Protein AF-A0A845A467-F1 (afdb_monomer_lite)

InterPro domains:
  IPR003807 Domain of unknown function DUF202 [PF02656] (28-91)

Foldseek 3Di:
DDDPDDDDPVRVVVVVVVVVVLQVVVVVVLVVLVVVLVVLLVQLVVLQVVLVVLCVVCCPDVVNVVNLVSSLVSLVVSLCSLVVSLVVSVVSVVPDDPDDDPRPPNVVSVVVSVVSNVVSVVVNVCSVVVVVVVVPPD

Secondary structure (DSSP, 8-state):
----PPPPHHHHHHHHHHHHHHHHHHHHHHHHHHHHHHHHHHHHHHHHHHHHHHHHHHTT-SSTHHHHHHHHHHHHHHHHHHHHHHHHHHHHHTTS-SSS-----HHHHHHHHHHHHHHHHHHHHHHHHHHHHHHT--

Radius of gyration: 24.96 Å; chains: 1; bounding box: 53×21×90 Å

Organism: NCBI:txid1850444

Sequence (138 aa):
MAQNDPPSDDAEKNTKWAENRTDWAEDRTIMALERTFAGWMRTAFAAIAIAIGFRALFGEFDPPWIAKAIASMFLLLAVVFALGAERRACKAFSRLSSHAVDSPKMPNIKLISYSVAAGSLALLVAFWVLSDGQAGGV

Structure (mmCIF, N/CA/C/O backbone):
data_AF-A0A845A467-F1
#
_entry.id   AF-A0A845A467-F1
#
loop_
_atom_site.group_PDB
_atom_site.id
_atom_site.type_symbol
_atom_site.label_atom_id
_atom_site.label_alt_id
_atom_site.label_comp_id
_atom_site.label_asym_id
_atom_site.label_entity_id
_atom_site.label_seq_id
_atom_site.pdbx_PDB_ins_code
_atom_site.Cartn_x
_atom_site.Cartn_y
_atom_site.Cartn_z
_atom_site.occupancy
_atom_site.B_iso_or_equiv
_atom_site.auth_seq_id
_atom_site.auth_comp_id
_atom_site.auth_asym_id
_atom_site.auth_atom_id
_atom_site.pdbx_PDB_model_num
ATOM 1 N N . MET A 1 1 ? 18.200 -4.159 -60.508 1.00 37.59 1 MET A N 1
ATOM 2 C CA . MET A 1 1 ? 17.986 -5.095 -59.385 1.00 37.59 1 MET A CA 1
ATOM 3 C C . MET A 1 1 ? 18.870 -4.600 -58.256 1.00 37.59 1 MET A C 1
ATOM 5 O O . MET A 1 1 ? 20.055 -4.436 -58.506 1.00 37.59 1 MET A O 1
ATOM 9 N N . ALA A 1 2 ? 18.312 -4.225 -57.102 1.00 50.22 2 ALA A N 1
ATOM 10 C CA . ALA A 1 2 ? 19.130 -3.818 -55.960 1.00 50.22 2 ALA A CA 1
ATOM 11 C C . ALA A 1 2 ? 19.858 -5.061 -55.432 1.00 50.22 2 ALA A C 1
ATOM 13 O O . ALA A 1 2 ? 19.218 -6.068 -55.131 1.00 50.22 2 ALA A O 1
ATOM 14 N N . GLN A 1 3 ? 21.184 -5.012 -55.430 1.00 57.00 3 GLN A N 1
ATOM 15 C CA . GLN A 1 3 ? 22.045 -6.075 -54.935 1.00 57.00 3 GLN A CA 1
ATOM 16 C C . GLN A 1 3 ? 21.952 -6.044 -53.403 1.00 57.00 3 GLN A C 1
ATOM 18 O O . GLN A 1 3 ? 22.334 -5.057 -52.782 1.00 57.00 3 GLN A O 1
ATOM 23 N N . ASN A 1 4 ? 21.328 -7.064 -52.805 1.00 64.12 4 ASN A N 1
ATOM 24 C CA . ASN A 1 4 ? 21.303 -7.237 -51.352 1.00 64.12 4 ASN A CA 1
ATOM 25 C C . ASN A 1 4 ? 22.647 -7.837 -50.938 1.00 64.12 4 ASN A C 1
ATOM 27 O O . ASN A 1 4 ? 22.800 -9.059 -50.924 1.00 64.12 4 ASN A O 1
ATOM 31 N N . ASP A 1 5 ? 23.621 -6.976 -50.663 1.00 65.31 5 ASP A N 1
ATOM 32 C CA . ASP A 1 5 ? 24.877 -7.394 -50.049 1.00 65.31 5 ASP A CA 1
ATOM 33 C C . ASP A 1 5 ? 24.602 -7.907 -48.620 1.00 65.31 5 ASP A C 1
ATOM 35 O O . ASP A 1 5 ? 23.771 -7.325 -47.910 1.00 65.31 5 ASP A O 1
ATOM 39 N N . PRO A 1 6 ? 25.242 -9.008 -48.182 1.00 63.75 6 PRO A N 1
ATOM 40 C CA . PRO A 1 6 ? 25.089 -9.496 -46.817 1.00 63.75 6 PRO A CA 1
ATOM 41 C C . PRO A 1 6 ? 25.570 -8.422 -45.825 1.00 63.75 6 PRO A C 1
ATOM 43 O O . PRO A 1 6 ? 26.537 -7.713 -46.119 1.00 63.75 6 PRO A O 1
ATOM 46 N N . PRO A 1 7 ? 24.905 -8.268 -44.665 1.00 63.78 7 PRO A N 1
ATOM 47 C CA . PRO A 1 7 ? 25.288 -7.261 -43.682 1.00 63.78 7 PRO A CA 1
ATOM 48 C C . PRO A 1 7 ? 26.751 -7.463 -43.274 1.00 63.78 7 PRO A C 1
ATOM 50 O O . PRO A 1 7 ? 27.163 -8.581 -42.975 1.00 63.78 7 PRO A O 1
ATOM 53 N N . SER A 1 8 ? 27.541 -6.387 -43.279 1.00 72.31 8 SER A N 1
ATOM 54 C CA . SER A 1 8 ? 28.916 -6.429 -42.779 1.00 72.31 8 SER A CA 1
ATOM 55 C C . SER A 1 8 ? 28.927 -6.716 -41.272 1.00 72.31 8 SER A C 1
ATOM 57 O O . SER A 1 8 ? 28.019 -6.287 -40.556 1.00 72.31 8 SER A O 1
ATOM 59 N N . ASP A 1 9 ? 29.969 -7.386 -40.772 1.00 76.06 9 ASP A N 1
ATOM 60 C CA . ASP A 1 9 ? 30.136 -7.704 -39.340 1.00 76.06 9 ASP A CA 1
ATOM 61 C C . ASP A 1 9 ? 29.968 -6.464 -38.433 1.00 76.06 9 ASP A C 1
ATOM 63 O O . ASP A 1 9 ? 29.438 -6.542 -37.320 1.00 76.06 9 ASP A O 1
ATOM 67 N N . ASP A 1 10 ? 30.357 -5.286 -38.931 1.00 79.00 10 ASP A N 1
ATOM 68 C CA . ASP A 1 10 ? 30.180 -4.005 -38.245 1.00 79.00 10 ASP A CA 1
ATOM 69 C C . ASP A 1 10 ? 28.707 -3.582 -38.130 1.00 79.00 10 ASP A C 1
ATOM 71 O O . ASP A 1 10 ? 28.304 -3.030 -37.104 1.00 79.00 10 ASP A O 1
ATOM 75 N N . ALA A 1 11 ? 27.883 -3.847 -39.150 1.00 79.00 11 ALA A N 1
ATOM 76 C CA . ALA A 1 11 ? 26.454 -3.542 -39.132 1.00 79.00 11 ALA A CA 1
ATOM 77 C C . ALA A 1 11 ? 25.709 -4.414 -38.109 1.00 79.00 11 ALA A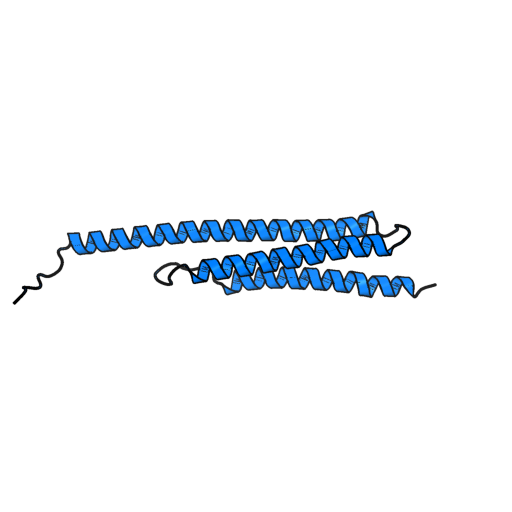 C 1
ATOM 79 O O . ALA A 1 11 ? 24.913 -3.890 -37.328 1.00 79.00 11 ALA A O 1
ATOM 80 N N . GLU A 1 12 ? 26.012 -5.714 -38.041 1.00 81.44 12 GLU A N 1
ATOM 81 C CA . GLU A 1 12 ? 25.423 -6.614 -37.040 1.00 81.44 12 GLU A CA 1
ATOM 82 C C . GLU A 1 12 ? 25.848 -6.223 -35.616 1.00 81.44 12 GLU A C 1
ATOM 84 O O . GLU A 1 12 ? 25.021 -6.138 -34.703 1.00 81.44 12 GLU A O 1
ATOM 89 N N . LYS A 1 13 ? 27.134 -5.902 -35.427 1.00 83.50 13 LYS A N 1
ATOM 90 C CA . LYS A 1 13 ? 27.663 -5.413 -34.151 1.00 83.50 13 LYS A CA 1
ATOM 91 C C . LYS A 1 13 ? 26.962 -4.126 -33.711 1.00 83.50 13 LYS A C 1
ATOM 93 O O . LYS A 1 13 ? 26.551 -4.031 -32.556 1.00 83.50 13 LYS A O 1
ATOM 98 N N . ASN A 1 14 ? 26.794 -3.151 -34.604 1.00 84.25 14 ASN A N 1
ATOM 99 C CA . ASN A 1 14 ? 26.123 -1.885 -34.295 1.00 84.25 14 ASN A CA 1
ATOM 100 C C . ASN A 1 14 ? 24.660 -2.082 -33.872 1.00 84.25 14 ASN A C 1
ATOM 102 O O . ASN A 1 14 ? 24.216 -1.431 -32.923 1.00 84.25 14 ASN A O 1
ATOM 106 N N . THR A 1 15 ? 23.941 -3.004 -34.517 1.00 87.50 15 THR A N 1
ATOM 107 C CA . THR A 1 15 ? 22.565 -3.369 -34.144 1.00 87.50 15 THR A CA 1
ATOM 108 C C . THR A 1 15 ? 22.513 -3.962 -32.735 1.00 87.50 15 THR A C 1
ATOM 110 O O . THR A 1 15 ? 21.771 -3.452 -31.898 1.00 87.50 15 THR A O 1
ATOM 113 N N . LYS A 1 16 ? 23.396 -4.916 -32.404 1.00 86.06 16 LYS A N 1
ATOM 114 C CA . LYS A 1 16 ? 23.487 -5.488 -31.043 1.00 86.06 16 LYS A CA 1
ATOM 115 C C . LYS A 1 16 ? 23.801 -4.436 -29.973 1.00 86.06 16 LYS A C 1
ATOM 117 O O . LYS A 1 16 ? 23.244 -4.458 -28.880 1.00 86.06 16 LYS A O 1
ATOM 122 N N . TRP A 1 17 ? 24.675 -3.471 -30.268 1.00 86.75 17 TRP A N 1
ATOM 123 C CA . TRP A 1 17 ? 24.948 -2.358 -29.345 1.00 86.75 17 TRP A CA 1
ATOM 124 C C . TRP A 1 17 ? 23.763 -1.401 -29.186 1.00 86.75 17 TRP A C 1
ATOM 126 O O . TRP A 1 17 ? 23.622 -0.760 -28.141 1.00 86.75 17 TRP A O 1
ATOM 136 N N . ALA A 1 18 ? 22.928 -1.247 -30.212 1.00 87.75 18 ALA A N 1
ATOM 137 C CA . ALA A 1 18 ? 21.695 -0.477 -30.109 1.00 87.75 18 ALA A CA 1
ATOM 138 C C . ALA A 1 18 ? 20.653 -1.197 -29.234 1.00 87.75 18 ALA A C 1
ATOM 140 O O . ALA A 1 18 ? 20.050 -0.552 -28.375 1.00 87.75 18 ALA A O 1
ATOM 141 N N . GLU A 1 19 ? 20.515 -2.515 -29.385 1.00 86.62 19 GLU A N 1
ATOM 142 C CA . GLU A 1 19 ? 19.645 -3.367 -28.560 1.00 86.62 19 GLU A CA 1
ATOM 143 C C . GLU A 1 19 ? 20.066 -3.326 -27.085 1.00 86.62 19 GLU A C 1
ATOM 145 O O . GLU A 1 19 ? 19.297 -2.858 -26.250 1.00 86.62 19 GLU A O 1
ATOM 150 N N . ASN A 1 20 ? 21.336 -3.614 -26.774 1.00 87.25 20 ASN A N 1
ATOM 151 C CA . ASN A 1 20 ? 21.846 -3.590 -25.394 1.00 87.25 20 ASN A CA 1
ATOM 152 C C . ASN A 1 20 ? 21.629 -2.239 -24.685 1.00 87.25 20 ASN A C 1
ATOM 154 O O . ASN A 1 20 ? 21.394 -2.182 -23.478 1.00 87.25 20 ASN A O 1
ATOM 158 N N . ARG A 1 21 ? 21.724 -1.117 -25.415 1.00 87.94 21 ARG A N 1
ATOM 159 C CA . ARG A 1 21 ? 21.453 0.214 -24.843 1.00 87.94 21 ARG A CA 1
ATOM 160 C C . ARG A 1 21 ? 19.979 0.400 -24.495 1.00 87.94 21 ARG A C 1
ATOM 162 O O . ARG A 1 21 ? 19.695 1.079 -23.507 1.00 87.94 21 ARG A O 1
ATOM 169 N N . THR A 1 22 ? 19.084 -0.171 -25.297 1.00 87.69 22 THR A N 1
ATOM 170 C CA . THR A 1 22 ? 17.641 -0.183 -25.037 1.00 87.69 22 THR A CA 1
ATOM 171 C C . THR A 1 22 ? 17.347 -1.018 -23.796 1.00 87.69 22 THR A C 1
ATOM 173 O O . THR A 1 22 ? 16.740 -0.499 -22.861 1.00 87.69 22 THR A O 1
ATOM 176 N N . ASP A 1 23 ? 17.900 -2.226 -23.709 1.00 84.94 23 ASP A N 1
ATOM 177 C CA . ASP A 1 23 ? 17.689 -3.134 -22.574 1.00 84.94 23 ASP A CA 1
ATOM 178 C C . ASP A 1 23 ? 18.154 -2.503 -21.253 1.00 84.94 23 ASP A C 1
ATOM 180 O O . ASP A 1 23 ? 17.410 -2.427 -20.274 1.00 84.94 23 ASP A O 1
ATOM 184 N N . TRP A 1 24 ? 19.351 -1.906 -21.235 1.00 86.81 24 TRP A N 1
ATOM 185 C CA . TRP A 1 24 ? 19.842 -1.207 -20.043 1.00 86.81 24 TRP A CA 1
ATOM 186 C C . TRP A 1 24 ? 19.021 0.039 -19.685 1.00 86.81 24 TRP A C 1
ATOM 188 O O . TRP A 1 24 ? 19.056 0.501 -18.539 1.00 86.81 24 TRP A O 1
ATOM 198 N N . ALA A 1 25 ? 18.349 0.674 -20.647 1.00 88.44 25 ALA A N 1
ATOM 199 C CA . ALA A 1 25 ? 17.452 1.794 -20.367 1.00 88.44 25 ALA A CA 1
ATOM 200 C C . ALA A 1 25 ? 16.135 1.307 -19.733 1.00 88.44 25 ALA A C 1
ATOM 202 O O . ALA A 1 25 ? 15.624 1.949 -18.805 1.00 88.44 25 ALA A O 1
ATOM 203 N N . GLU A 1 26 ? 15.624 0.158 -20.175 1.00 83.56 26 GLU A N 1
ATOM 204 C CA . GLU A 1 26 ? 14.444 -0.494 -19.605 1.00 83.56 26 GLU A CA 1
ATOM 205 C C . GLU A 1 26 ? 14.701 -0.970 -18.167 1.00 83.56 26 GLU A C 1
ATOM 207 O O . GLU A 1 26 ? 13.937 -0.604 -17.269 1.00 83.56 26 GLU A O 1
ATOM 212 N N . ASP A 1 27 ? 15.828 -1.639 -17.902 1.00 86.31 27 ASP A N 1
ATOM 213 C CA . ASP A 1 27 ? 16.221 -2.088 -16.554 1.00 86.31 27 ASP A CA 1
ATOM 214 C C . ASP A 1 27 ? 16.243 -0.941 -15.534 1.00 86.31 27 ASP A C 1
ATOM 216 O O . ASP A 1 27 ? 15.728 -1.047 -14.415 1.00 86.31 27 ASP A O 1
ATOM 220 N N . ARG A 1 28 ? 16.802 0.215 -15.919 1.00 89.19 28 ARG A N 1
ATOM 221 C CA . ARG A 1 28 ? 16.832 1.407 -15.052 1.00 89.19 28 ARG A CA 1
ATOM 222 C C . ARG A 1 28 ? 15.432 1.934 -14.763 1.00 89.19 28 ARG A C 1
ATOM 224 O O . ARG A 1 28 ? 15.165 2.399 -13.652 1.00 89.19 28 ARG A O 1
ATOM 231 N N . THR A 1 29 ? 14.544 1.861 -15.749 1.00 88.94 29 THR A N 1
ATOM 232 C CA . THR A 1 29 ? 13.148 2.280 -15.606 1.00 88.94 29 THR A CA 1
ATOM 233 C C . THR A 1 29 ? 12.406 1.343 -14.656 1.00 88.94 29 THR A C 1
ATOM 235 O O . THR A 1 29 ? 11.700 1.809 -13.763 1.00 88.94 29 THR A O 1
ATOM 238 N N . ILE A 1 30 ? 12.633 0.035 -14.765 1.00 86.31 30 ILE A N 1
ATOM 239 C CA . ILE A 1 30 ? 12.058 -0.977 -13.876 1.00 86.31 30 ILE A CA 1
ATOM 240 C C . ILE A 1 30 ? 12.534 -0.781 -12.437 1.00 86.31 30 ILE A C 1
ATOM 242 O O . ILE A 1 30 ? 11.709 -0.667 -11.531 1.00 86.31 30 ILE A O 1
ATOM 246 N N . MET A 1 31 ? 13.841 -0.632 -12.215 1.00 88.44 31 MET A N 1
ATOM 247 C CA . MET A 1 31 ? 14.389 -0.395 -10.875 1.00 88.44 31 MET A CA 1
ATOM 248 C C . MET A 1 31 ? 13.834 0.897 -10.247 1.00 88.44 31 MET A C 1
ATOM 250 O O . MET A 1 31 ? 13.590 0.976 -9.038 1.00 88.44 31 MET A O 1
ATOM 254 N N . ALA A 1 32 ? 13.606 1.937 -11.058 1.00 92.00 32 ALA A N 1
ATOM 255 C CA . ALA A 1 32 ? 12.942 3.152 -10.601 1.00 92.00 32 ALA A CA 1
ATOM 256 C C . ALA A 1 32 ? 11.477 2.893 -10.207 1.00 92.00 32 ALA A C 1
ATOM 258 O O . ALA A 1 32 ? 11.043 3.370 -9.154 1.00 92.00 32 ALA A O 1
ATOM 259 N N . LEU A 1 33 ? 10.733 2.107 -10.993 1.00 90.25 33 LEU A N 1
ATOM 260 C CA . LEU A 1 33 ? 9.355 1.717 -10.683 1.00 90.25 33 LEU A CA 1
ATOM 261 C C . LEU A 1 33 ? 9.267 0.910 -9.387 1.00 90.25 33 LEU A C 1
ATOM 263 O O . LEU A 1 33 ? 8.453 1.248 -8.528 1.00 90.25 33 LEU A O 1
ATOM 267 N N . GLU A 1 34 ? 10.133 -0.079 -9.187 1.00 90.50 34 GLU A N 1
ATOM 268 C CA . GLU A 1 34 ? 10.189 -0.865 -7.949 1.00 90.50 34 GLU A CA 1
ATOM 269 C C . GLU A 1 34 ? 10.446 0.016 -6.725 1.00 90.50 34 GLU A C 1
ATOM 271 O O . GLU A 1 34 ? 9.766 -0.112 -5.704 1.00 90.50 34 GLU A O 1
ATOM 276 N N . ARG A 1 35 ? 11.363 0.986 -6.836 1.00 94.00 35 ARG A N 1
ATOM 277 C CA . ARG A 1 35 ? 11.617 1.961 -5.768 1.00 94.00 35 ARG A CA 1
ATOM 278 C C . ARG A 1 35 ? 10.378 2.793 -5.459 1.00 94.00 35 ARG A C 1
ATOM 280 O O . ARG A 1 35 ? 10.081 3.026 -4.286 1.00 94.00 35 ARG A O 1
ATOM 287 N N . THR A 1 36 ? 9.653 3.242 -6.486 1.00 94.38 36 THR A N 1
ATOM 288 C CA . THR A 1 36 ? 8.396 3.967 -6.263 1.00 94.38 36 THR A CA 1
ATOM 289 C C . THR A 1 36 ? 7.362 3.067 -5.596 1.00 94.38 36 THR A C 1
ATOM 291 O O . THR A 1 36 ? 6.807 3.469 -4.580 1.00 94.38 36 THR A O 1
ATOM 294 N N . PHE A 1 37 ? 7.177 1.829 -6.057 1.00 93.81 37 PHE A N 1
ATOM 295 C CA . PHE A 1 37 ? 6.274 0.864 -5.435 1.00 93.81 37 PHE A CA 1
ATOM 296 C C . PHE A 1 37 ? 6.610 0.638 -3.954 1.00 93.81 37 PHE A C 1
ATOM 298 O O . PHE A 1 37 ? 5.753 0.824 -3.092 1.00 93.81 37 PHE A O 1
ATOM 305 N N . ALA A 1 38 ? 7.873 0.347 -3.633 1.00 93.94 38 ALA A N 1
ATOM 306 C CA . ALA A 1 38 ? 8.333 0.176 -2.256 1.00 93.94 38 ALA A CA 1
ATOM 307 C C . ALA A 1 38 ? 8.114 1.441 -1.404 1.00 93.94 38 ALA A C 1
ATOM 309 O O . ALA A 1 38 ? 7.773 1.354 -0.224 1.00 93.94 38 ALA A O 1
ATOM 310 N N . GLY A 1 39 ? 8.265 2.626 -2.004 1.00 96.50 39 GLY A N 1
ATOM 311 C CA . GLY A 1 39 ? 7.944 3.903 -1.370 1.00 96.50 39 GLY A CA 1
ATOM 312 C C . GLY A 1 39 ? 6.475 4.017 -0.966 1.00 96.50 39 GLY A C 1
ATOM 313 O O . GLY A 1 39 ? 6.183 4.388 0.169 1.00 96.50 39 GLY A O 1
ATOM 314 N N . TRP A 1 40 ? 5.561 3.635 -1.856 1.00 96.38 40 TRP A N 1
ATOM 315 C CA . TRP A 1 40 ? 4.124 3.612 -1.574 1.00 96.38 40 TRP A CA 1
ATOM 316 C C . TRP A 1 40 ? 3.741 2.544 -0.543 1.00 96.38 40 TRP A C 1
ATOM 318 O O . TRP A 1 40 ? 2.898 2.781 0.323 1.00 96.38 40 TRP A O 1
ATOM 328 N N . MET A 1 41 ? 4.388 1.378 -0.582 1.00 96.88 41 MET A N 1
ATOM 329 C CA . MET A 1 41 ? 4.171 0.342 0.430 1.00 96.88 41 MET A CA 1
ATOM 330 C C . MET A 1 41 ? 4.613 0.814 1.816 1.00 96.88 41 MET A C 1
ATOM 332 O O . MET A 1 41 ? 3.911 0.580 2.797 1.00 96.88 41 MET A O 1
ATOM 336 N N . ARG A 1 42 ? 5.719 1.562 1.909 1.00 97.56 42 ARG A N 1
ATOM 337 C CA . ARG A 1 42 ? 6.164 2.171 3.170 1.00 97.56 42 ARG A CA 1
ATOM 338 C C . ARG A 1 42 ? 5.117 3.123 3.746 1.00 97.56 42 ARG A C 1
ATOM 340 O O . ARG A 1 42 ? 4.855 3.070 4.943 1.00 97.56 42 ARG A O 1
ATOM 347 N N . THR A 1 43 ? 4.503 3.969 2.918 1.00 97.62 43 THR A N 1
ATOM 348 C CA . THR A 1 43 ? 3.451 4.883 3.390 1.00 97.62 43 THR A CA 1
ATOM 349 C C . THR A 1 43 ? 2.183 4.135 3.797 1.00 97.62 43 THR A C 1
ATOM 351 O O . THR A 1 43 ? 1.547 4.520 4.774 1.00 97.62 43 THR A O 1
ATOM 354 N N . ALA A 1 44 ? 1.846 3.032 3.117 1.00 97.62 44 ALA A N 1
ATOM 355 C CA . ALA A 1 44 ? 0.743 2.160 3.520 1.00 97.62 44 ALA A CA 1
ATOM 356 C C . ALA A 1 44 ? 0.990 1.528 4.901 1.00 97.62 44 ALA A C 1
ATOM 358 O O . ALA A 1 44 ? 0.144 1.639 5.785 1.00 97.62 44 ALA A O 1
ATOM 359 N N . PHE A 1 45 ? 2.167 0.936 5.130 1.00 97.56 45 PHE A N 1
ATOM 360 C CA . PHE A 1 45 ? 2.515 0.358 6.432 1.00 97.56 45 PHE A CA 1
ATOM 361 C C . PHE A 1 45 ? 2.602 1.403 7.546 1.00 97.56 45 PHE A C 1
ATOM 363 O O . PHE A 1 45 ? 2.166 1.128 8.660 1.00 97.56 45 PHE A O 1
ATOM 370 N N . ALA A 1 46 ? 3.099 2.610 7.257 1.00 98.06 46 ALA A N 1
ATOM 371 C CA . ALA A 1 46 ? 3.094 3.707 8.221 1.00 98.06 46 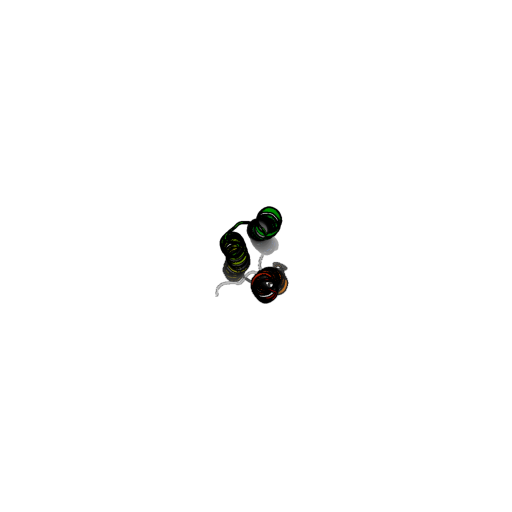ALA A CA 1
ATOM 372 C C . ALA A 1 46 ? 1.663 4.092 8.634 1.00 98.06 46 ALA A C 1
ATOM 374 O O . ALA A 1 46 ? 1.394 4.249 9.821 1.00 98.06 46 ALA A O 1
ATOM 375 N N . ALA A 1 47 ? 0.729 4.173 7.680 1.00 97.75 47 ALA A N 1
ATOM 376 C CA . ALA A 1 47 ? -0.679 4.426 7.982 1.00 97.75 47 ALA A CA 1
ATOM 377 C C . ALA A 1 47 ? -1.293 3.307 8.847 1.00 97.75 47 ALA A C 1
ATOM 379 O O . ALA A 1 47 ? -1.977 3.604 9.823 1.00 97.75 47 ALA A O 1
ATOM 380 N N . ILE A 1 48 ? -0.985 2.033 8.566 1.00 97.06 48 ILE A N 1
ATOM 381 C CA . ILE A 1 48 ? -1.416 0.897 9.406 1.00 97.06 48 ILE A CA 1
ATOM 382 C C . ILE A 1 48 ? -0.842 1.013 10.823 1.00 97.06 48 ILE A C 1
ATOM 384 O O . ILE A 1 48 ? -1.576 0.857 11.797 1.00 97.06 48 ILE A O 1
ATOM 388 N N . ALA A 1 49 ? 0.452 1.314 10.955 1.00 96.12 49 ALA A N 1
ATOM 389 C CA . ALA A 1 49 ? 1.104 1.466 12.252 1.00 96.12 49 ALA A CA 1
ATOM 390 C C . ALA A 1 49 ? 0.477 2.603 13.071 1.00 96.12 49 ALA A C 1
ATOM 392 O O . ALA A 1 49 ? 0.213 2.425 14.258 1.00 96.12 49 ALA A O 1
ATOM 393 N N . ILE A 1 50 ? 0.171 3.738 12.431 1.00 94.62 50 ILE A N 1
ATOM 394 C CA . ILE A 1 50 ? -0.543 4.851 13.068 1.00 94.62 50 ILE A CA 1
ATOM 395 C C . ILE A 1 50 ? -1.945 4.412 13.499 1.00 94.62 50 ILE A C 1
ATOM 397 O O . ILE A 1 50 ? -2.332 4.706 14.623 1.00 94.62 50 ILE A O 1
ATOM 401 N N . ALA A 1 51 ? -2.691 3.677 12.668 1.00 92.88 51 ALA A N 1
ATOM 402 C CA . ALA A 1 51 ? -4.022 3.188 13.032 1.00 92.88 51 ALA A CA 1
ATOM 403 C C . ALA A 1 51 ? -3.996 2.289 14.279 1.00 92.88 51 ALA A C 1
AT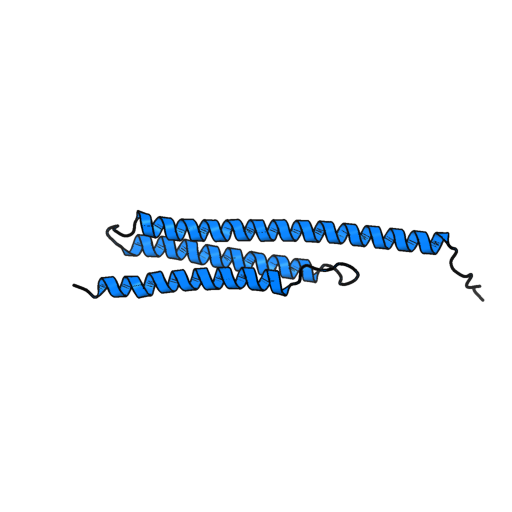OM 405 O O . ALA A 1 51 ? -4.801 2.467 15.196 1.00 92.88 51 ALA A O 1
ATOM 406 N N . ILE A 1 52 ? -3.052 1.343 14.325 1.00 92.06 52 ILE A N 1
ATOM 407 C CA . ILE A 1 52 ? -2.860 0.438 15.465 1.00 92.06 52 ILE A CA 1
ATOM 408 C C . ILE A 1 52 ? -2.422 1.233 16.701 1.00 92.06 52 ILE A C 1
ATOM 410 O O . ILE A 1 52 ? -2.997 1.060 17.774 1.00 92.06 52 ILE A O 1
ATOM 414 N N . GLY A 1 53 ? -1.452 2.137 16.547 1.00 90.56 53 GLY A N 1
ATOM 415 C CA . GLY A 1 53 ? -0.963 2.992 17.626 1.00 90.56 53 GLY A CA 1
ATOM 416 C C . GLY A 1 53 ? -2.059 3.887 18.198 1.00 90.56 53 GLY A C 1
ATOM 417 O O . GLY A 1 53 ? -2.207 3.968 19.411 1.00 90.56 53 GLY A O 1
ATOM 418 N N . PHE A 1 54 ? -2.892 4.491 17.348 1.00 86.44 54 PHE A N 1
ATOM 419 C CA . PHE A 1 54 ? -4.007 5.331 17.783 1.00 86.44 54 PHE A CA 1
ATOM 420 C C . PHE A 1 54 ? -5.018 4.532 18.609 1.00 86.44 54 PHE A C 1
ATOM 422 O O . PHE A 1 54 ? -5.449 4.983 19.666 1.00 86.44 54 PHE A O 1
ATOM 429 N N . ARG A 1 55 ? -5.358 3.312 18.172 1.00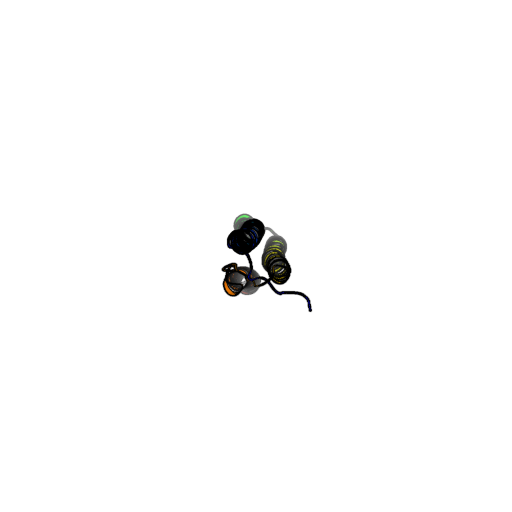 81.38 55 ARG A N 1
ATOM 430 C CA . ARG A 1 55 ? -6.245 2.418 18.928 1.00 81.38 55 ARG A CA 1
ATOM 431 C C . ARG A 1 55 ? -5.643 2.007 20.274 1.00 81.38 55 ARG A C 1
ATOM 433 O O . ARG A 1 55 ? -6.383 1.939 21.248 1.00 81.38 55 ARG A O 1
ATOM 440 N N . ALA A 1 56 ? -4.341 1.735 20.325 1.00 84.06 56 ALA A N 1
ATOM 441 C CA . ALA A 1 56 ? -3.654 1.338 21.552 1.00 84.06 56 ALA A CA 1
ATOM 442 C C . ALA A 1 56 ? -3.523 2.495 22.556 1.00 84.06 56 ALA A C 1
ATOM 444 O O . ALA A 1 56 ? -3.707 2.290 23.749 1.00 84.06 56 ALA A O 1
ATOM 445 N N . LEU A 1 57 ? -3.232 3.706 22.076 1.00 83.44 57 LEU A N 1
ATOM 446 C CA . LEU A 1 57 ? -3.049 4.890 22.920 1.00 83.44 57 LEU A CA 1
ATOM 447 C C . LEU A 1 57 ? -4.372 5.479 23.413 1.00 83.44 57 LEU A C 1
ATOM 449 O O . LEU A 1 57 ? -4.429 6.037 24.503 1.00 83.44 57 LEU A O 1
ATOM 453 N N . PHE A 1 58 ? -5.422 5.384 22.598 1.00 76.25 58 PHE A N 1
ATOM 454 C CA . PHE A 1 58 ? -6.668 6.116 22.813 1.00 76.25 58 PHE A CA 1
ATOM 455 C C . PHE A 1 58 ? -7.899 5.200 22.908 1.00 76.25 58 PHE A C 1
ATOM 457 O O . PHE A 1 58 ? -9.030 5.644 22.723 1.00 76.25 58 PHE A O 1
ATOM 464 N N . GLY A 1 59 ? -7.694 3.911 23.196 1.00 66.19 59 GLY A N 1
ATOM 465 C CA . GLY A 1 59 ? -8.762 2.910 23.296 1.00 66.19 59 GLY A CA 1
ATOM 466 C C . GLY A 1 59 ? -9.801 3.184 24.390 1.00 66.19 59 GLY A C 1
ATOM 467 O O . GLY A 1 59 ? -10.933 2.729 24.252 1.00 66.19 59 GLY A O 1
ATOM 468 N N . GLU A 1 60 ? -9.436 3.959 25.414 1.00 68.00 60 GLU A N 1
ATOM 469 C CA . GLU A 1 60 ? -10.271 4.305 26.576 1.00 68.00 60 GLU A CA 1
ATOM 470 C C . GLU A 1 60 ? -10.874 5.721 26.502 1.00 68.00 60 GLU A C 1
ATOM 472 O O . GLU A 1 60 ? -11.435 6.205 27.482 1.00 68.00 60 GLU A O 1
ATOM 477 N N . PHE A 1 61 ? -10.758 6.419 25.364 1.00 64.62 61 PHE A N 1
ATOM 478 C CA . PHE A 1 61 ? -11.334 7.762 25.234 1.00 64.62 61 PHE A CA 1
ATOM 479 C C . PHE A 1 61 ? -12.854 7.721 25.351 1.00 64.62 61 PHE A C 1
ATOM 481 O O . PHE A 1 61 ? -13.504 6.892 24.717 1.00 64.62 61 PHE A O 1
ATOM 488 N N . ASP A 1 62 ? -13.413 8.673 26.094 1.00 63.03 62 ASP A N 1
ATOM 489 C CA . ASP A 1 62 ? -14.847 8.929 26.139 1.00 63.03 62 ASP A CA 1
ATOM 490 C C . ASP A 1 62 ? -15.160 10.129 25.219 1.00 63.03 62 ASP A C 1
ATOM 492 O O . ASP A 1 62 ? -14.692 11.238 25.499 1.00 63.03 62 ASP A O 1
ATOM 496 N N . PRO A 1 63 ? -15.867 9.964 24.083 1.00 72.12 63 PRO A N 1
ATOM 497 C CA . PRO A 1 63 ? -16.562 8.764 23.619 1.00 72.12 63 PRO A CA 1
ATOM 498 C C . PRO A 1 63 ? -15.707 7.805 22.744 1.00 72.12 63 PRO A C 1
ATOM 500 O O . PRO A 1 63 ? -14.980 8.238 21.838 1.00 72.12 63 PRO A O 1
ATOM 503 N N . PRO A 1 64 ? -15.872 6.474 22.899 1.00 72.06 64 PRO A N 1
ATOM 504 C CA . PRO A 1 64 ? -14.942 5.451 22.383 1.00 72.06 64 PRO A CA 1
ATOM 505 C C . PRO A 1 64 ? -14.968 5.251 20.863 1.00 72.06 64 PRO A C 1
ATOM 507 O O . PRO A 1 64 ? -14.107 4.574 20.290 1.00 72.06 64 PRO A O 1
ATOM 510 N N . TRP A 1 65 ? -15.953 5.826 20.174 1.00 77.69 65 TRP A N 1
ATOM 511 C CA . TRP A 1 65 ? -16.083 5.722 18.722 1.00 77.69 65 TRP A CA 1
ATOM 512 C C . TRP A 1 65 ? -15.081 6.612 17.974 1.00 77.69 65 TRP A C 1
ATOM 514 O O . TRP A 1 65 ? -14.732 6.295 16.836 1.00 77.69 65 TRP A O 1
ATOM 524 N N . ILE A 1 66 ? -14.561 7.676 18.601 1.00 82.81 66 ILE A N 1
ATOM 525 C CA . ILE A 1 66 ? -13.623 8.610 17.954 1.00 82.81 66 ILE A CA 1
ATOM 526 C C . ILE A 1 66 ? -12.313 7.898 17.605 1.00 82.81 66 ILE A C 1
ATOM 528 O O . ILE A 1 66 ? -11.830 7.991 16.474 1.00 82.81 66 ILE A O 1
ATOM 532 N N . ALA A 1 67 ? -11.772 7.110 18.538 1.00 83.19 67 ALA A N 1
ATOM 533 C CA . ALA A 1 67 ? -10.567 6.326 18.289 1.00 83.19 67 ALA A CA 1
ATOM 534 C C . ALA A 1 67 ? -10.764 5.281 17.184 1.00 83.19 67 ALA A C 1
ATOM 536 O O . ALA A 1 67 ? -9.870 5.079 16.360 1.00 83.19 67 ALA A O 1
ATOM 537 N N . LYS A 1 68 ? -11.955 4.668 17.110 1.00 81.81 68 LYS A N 1
ATOM 538 C CA . LYS A 1 68 ? -12.309 3.745 16.020 1.00 81.81 68 LYS A CA 1
ATOM 539 C C . LYS A 1 68 ? -12.387 4.466 14.671 1.00 81.81 68 LYS A C 1
ATOM 541 O O . LYS A 1 68 ? -11.895 3.931 13.682 1.00 81.81 68 LYS A O 1
ATOM 546 N N . ALA A 1 69 ? -12.965 5.667 14.628 1.00 88.38 69 ALA A N 1
ATOM 547 C CA . ALA A 1 69 ? -13.113 6.455 13.404 1.00 88.38 69 ALA A CA 1
ATOM 548 C C . ALA A 1 69 ? -11.760 6.910 12.832 1.00 88.38 69 ALA A C 1
ATOM 550 O O . ALA A 1 69 ? -11.525 6.829 11.627 1.00 88.38 69 ALA A O 1
ATOM 551 N N . ILE A 1 70 ? -10.837 7.344 13.691 1.00 90.12 70 ILE A N 1
ATOM 552 C CA . ILE A 1 70 ? -9.499 7.753 13.249 1.00 90.12 70 ILE A CA 1
ATOM 553 C C . ILE A 1 70 ? -8.699 6.530 12.783 1.00 90.12 70 ILE A C 1
ATOM 555 O O . ILE A 1 70 ? -8.103 6.559 11.706 1.00 90.12 70 ILE A O 1
ATOM 559 N N . ALA A 1 71 ? -8.734 5.425 13.535 1.00 91.31 71 ALA A N 1
ATOM 560 C CA . ALA A 1 71 ? -8.067 4.190 13.129 1.00 91.31 71 ALA A CA 1
ATOM 561 C C . ALA A 1 71 ? -8.611 3.650 11.793 1.00 91.31 71 ALA A C 1
ATOM 563 O O . ALA A 1 71 ? -7.829 3.272 10.919 1.00 91.31 71 ALA A O 1
ATOM 564 N N . SER A 1 72 ? -9.934 3.660 11.590 1.00 92.56 72 SER A N 1
ATOM 565 C CA . SER A 1 72 ? -10.545 3.207 10.337 1.00 92.56 72 SER A CA 1
ATOM 566 C C . SER A 1 72 ? -10.144 4.088 9.152 1.00 92.56 72 SER A C 1
ATOM 568 O O . SER A 1 72 ? -9.813 3.554 8.095 1.00 92.56 72 SER A O 1
ATOM 570 N N . MET A 1 73 ? -10.066 5.410 9.334 1.00 95.56 73 MET A N 1
ATOM 571 C CA . MET A 1 73 ? -9.575 6.337 8.311 1.00 95.56 73 MET A CA 1
ATOM 572 C C . MET A 1 73 ? -8.149 5.989 7.860 1.00 95.56 73 MET A C 1
ATOM 574 O O . MET A 1 73 ? -7.886 5.906 6.659 1.00 95.56 73 MET A O 1
ATOM 578 N N . PHE A 1 74 ? -7.230 5.746 8.799 1.00 96.19 74 PHE A N 1
ATOM 579 C CA . PHE A 1 74 ? -5.848 5.388 8.463 1.00 96.19 74 PHE A CA 1
ATOM 580 C C . PHE A 1 74 ? -5.730 4.003 7.806 1.00 96.19 74 PHE A C 1
ATOM 582 O O . PHE A 1 74 ? -4.929 3.838 6.884 1.00 96.19 74 PHE A O 1
ATOM 589 N N . LEU A 1 75 ? -6.549 3.025 8.206 1.00 96.12 75 LEU A N 1
ATOM 590 C CA . LEU A 1 75 ? -6.608 1.720 7.533 1.00 96.12 75 LEU A CA 1
ATOM 591 C C . LEU A 1 75 ? -7.135 1.853 6.095 1.00 96.12 75 LEU A C 1
ATOM 593 O O . LEU A 1 75 ? -6.528 1.332 5.163 1.00 96.12 75 LEU A O 1
ATOM 597 N N . LEU A 1 76 ? -8.200 2.628 5.872 1.00 96.94 76 LEU A N 1
ATOM 598 C CA . LEU A 1 76 ? -8.693 2.904 4.518 1.00 96.94 76 LEU A CA 1
ATOM 599 C C . LEU A 1 76 ? -7.631 3.597 3.658 1.00 96.94 76 LEU A C 1
ATOM 601 O O . LEU A 1 76 ? -7.445 3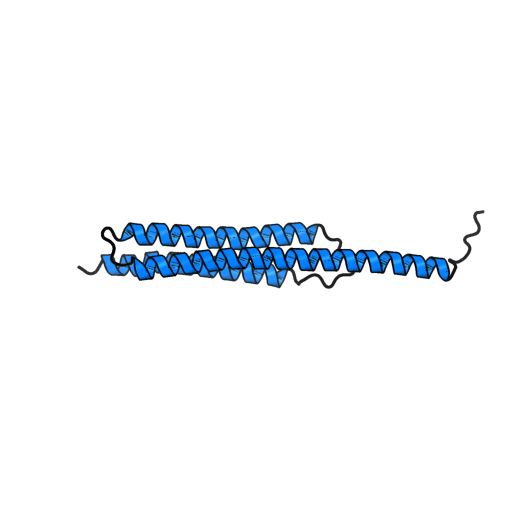.243 2.492 1.00 96.94 76 LEU A O 1
ATOM 605 N N . LEU A 1 77 ? -6.885 4.541 4.235 1.00 97.06 77 LEU A N 1
ATOM 606 C CA . LEU A 1 77 ? -5.788 5.207 3.542 1.00 97.06 77 LEU A CA 1
ATOM 607 C C . LEU A 1 77 ? -4.676 4.218 3.152 1.00 97.06 77 LEU A C 1
ATOM 609 O O . LEU A 1 77 ? -4.158 4.285 2.037 1.00 97.06 77 LEU A O 1
ATOM 613 N N . ALA A 1 78 ? -4.352 3.257 4.022 1.00 97.06 78 ALA A N 1
ATOM 614 C CA . ALA A 1 78 ? -3.395 2.200 3.711 1.00 97.06 78 ALA A CA 1
ATOM 615 C C . ALA A 1 78 ? -3.843 1.336 2.522 1.00 97.06 78 ALA A C 1
ATOM 617 O O . ALA A 1 78 ? -3.036 1.054 1.634 1.00 97.06 78 ALA A O 1
ATOM 618 N N . VAL A 1 79 ? -5.131 0.980 2.456 1.00 97.19 79 VAL A N 1
ATOM 619 C CA . VAL A 1 79 ? -5.716 0.268 1.307 1.00 97.19 79 VAL A CA 1
ATOM 620 C C . VAL A 1 79 ? -5.574 1.097 0.028 1.00 97.19 79 VAL A C 1
ATOM 622 O O . VAL A 1 79 ? -5.124 0.582 -0.998 1.00 97.19 79 VAL A O 1
ATOM 625 N N . VAL A 1 80 ? -5.897 2.393 0.081 1.00 97.31 80 VAL A N 1
ATOM 626 C CA . VAL A 1 80 ? -5.759 3.304 -1.067 1.00 97.31 80 VAL A CA 1
ATOM 627 C C . VAL A 1 80 ? -4.308 3.391 -1.539 1.00 97.31 80 VAL A C 1
ATOM 629 O O . VAL A 1 80 ? -4.060 3.333 -2.744 1.00 97.31 80 VAL A O 1
ATOM 632 N N . PHE A 1 81 ? -3.341 3.488 -0.625 1.00 96.75 81 PHE A N 1
ATOM 633 C CA . PHE A 1 81 ? -1.924 3.502 -0.984 1.00 96.75 81 PHE A CA 1
ATOM 634 C C . PHE A 1 81 ? -1.473 2.178 -1.609 1.00 96.75 81 PHE A C 1
ATOM 636 O O . PHE A 1 81 ? -0.847 2.205 -2.668 1.00 96.75 81 PHE A O 1
ATOM 643 N N . ALA A 1 82 ? -1.836 1.031 -1.030 1.00 95.12 82 ALA A N 1
ATOM 644 C CA . ALA A 1 82 ? -1.449 -0.281 -1.550 1.00 95.12 82 ALA A CA 1
ATOM 645 C C . ALA A 1 82 ? -2.016 -0.549 -2.959 1.00 95.12 82 ALA A C 1
ATOM 647 O O . ALA A 1 82 ? -1.280 -0.960 -3.861 1.00 95.12 82 ALA A O 1
ATOM 648 N N . LEU A 1 83 ? -3.305 -0.264 -3.180 1.00 94.25 83 LEU A N 1
ATOM 649 C CA . LEU A 1 83 ? -3.955 -0.426 -4.488 1.00 94.25 83 LEU A CA 1
ATOM 650 C C . LEU A 1 83 ? -3.502 0.641 -5.494 1.00 94.25 83 LEU A C 1
ATOM 652 O O . LEU A 1 83 ? -3.342 0.371 -6.684 1.00 94.25 83 LEU A O 1
ATOM 656 N N . GLY A 1 84 ? -3.270 1.868 -5.027 1.00 92.94 84 GLY A N 1
ATOM 657 C CA . GLY A 1 84 ? -2.721 2.950 -5.838 1.00 92.94 84 GLY A CA 1
ATOM 658 C C . GLY A 1 84 ? -1.323 2.625 -6.367 1.00 92.94 84 GLY A C 1
ATOM 659 O O . GLY A 1 84 ? -1.042 2.911 -7.532 1.00 92.94 84 GLY A O 1
ATOM 660 N N . ALA A 1 85 ? -0.478 1.995 -5.547 1.00 92.50 85 ALA A N 1
ATOM 661 C CA . ALA A 1 85 ? 0.853 1.533 -5.934 1.00 92.50 85 ALA A CA 1
ATOM 662 C C . ALA A 1 85 ? 0.783 0.468 -7.037 1.00 92.50 85 ALA A C 1
ATOM 664 O O . ALA A 1 85 ? 1.435 0.609 -8.071 1.00 92.50 85 ALA A O 1
ATOM 665 N N . GLU A 1 86 ? -0.063 -0.548 -6.848 1.00 92.50 86 GLU A N 1
ATOM 666 C CA . GLU A 1 86 ? -0.261 -1.649 -7.798 1.00 92.50 86 GLU A CA 1
ATOM 667 C C . GLU A 1 86 ? -0.749 -1.154 -9.155 1.00 92.50 86 GLU A C 1
ATOM 669 O O . GLU A 1 86 ? -0.147 -1.468 -10.181 1.00 92.50 86 GLU A O 1
ATOM 674 N N . ARG A 1 87 ? -1.794 -0.320 -9.174 1.00 90.19 87 ARG A N 1
ATOM 675 C CA . ARG A 1 87 ? -2.355 0.222 -10.420 1.00 90.19 87 ARG A CA 1
ATOM 676 C C . ARG A 1 87 ? -1.338 1.049 -11.197 1.00 90.19 87 ARG A C 1
ATOM 678 O O . ARG A 1 87 ? -1.279 0.953 -12.423 1.00 90.19 87 ARG A O 1
ATOM 685 N N . ARG A 1 88 ? -0.539 1.867 -10.504 1.00 88.81 88 ARG A N 1
ATOM 686 C CA . ARG A 1 88 ? 0.509 2.682 -11.141 1.00 88.81 88 ARG A CA 1
ATOM 687 C C . ARG A 1 88 ? 1.637 1.815 -11.679 1.00 88.81 88 ARG A C 1
ATOM 689 O O . ARG A 1 88 ? 2.021 2.013 -12.827 1.00 88.81 88 ARG A O 1
ATOM 696 N N . ALA A 1 89 ? 2.115 0.857 -10.887 1.00 86.81 89 ALA A N 1
ATOM 697 C CA . ALA A 1 89 ? 3.142 -0.084 -11.310 1.00 86.81 89 ALA A CA 1
ATOM 698 C C . ALA A 1 89 ? 2.669 -0.875 -12.536 1.00 86.81 89 ALA A C 1
ATOM 700 O O . ALA A 1 89 ? 3.330 -0.850 -13.566 1.00 86.81 89 ALA A O 1
ATOM 701 N N . CYS A 1 90 ? 1.471 -1.464 -12.488 1.00 85.94 90 CYS A N 1
ATOM 702 C CA . CYS A 1 90 ? 0.928 -2.239 -13.601 1.00 85.94 90 CYS A CA 1
ATOM 703 C C . CYS A 1 90 ? 0.756 -1.410 -14.878 1.00 85.94 90 CYS A C 1
ATOM 705 O O . CYS A 1 90 ? 1.109 -1.875 -15.957 1.00 85.94 90 CYS A O 1
ATOM 707 N N . LYS A 1 91 ? 0.250 -0.174 -14.763 1.00 87.19 91 LYS A N 1
ATOM 708 C CA . LYS A 1 91 ? 0.109 0.743 -15.905 1.00 87.19 91 LYS A CA 1
ATOM 709 C C . LYS A 1 91 ? 1.462 1.165 -16.486 1.00 87.19 91 LYS A C 1
ATOM 711 O O . LYS A 1 91 ? 1.542 1.466 -17.675 1.00 87.19 91 LYS A O 1
ATOM 716 N N . ALA A 1 92 ? 2.501 1.245 -15.659 1.00 85.94 92 ALA A N 1
ATOM 717 C CA . ALA A 1 92 ? 3.850 1.543 -16.117 1.00 85.94 92 ALA A CA 1
ATOM 718 C C . ALA A 1 92 ? 4.481 0.328 -16.812 1.00 85.94 92 ALA A C 1
ATOM 720 O O . ALA A 1 92 ? 4.973 0.473 -17.925 1.00 85.94 92 ALA A O 1
ATOM 721 N N . PHE A 1 93 ? 4.368 -0.869 -16.230 1.00 82.69 93 PHE A N 1
ATOM 722 C CA . PHE A 1 93 ? 4.849 -2.110 -16.844 1.00 82.69 93 PHE A CA 1
ATOM 723 C C . PHE A 1 93 ? 4.153 -2.420 -18.170 1.00 82.69 93 PHE A C 1
ATOM 725 O O . PHE A 1 93 ? 4.822 -2.806 -19.116 1.00 82.69 93 PHE A O 1
ATOM 732 N N . SER A 1 94 ? 2.845 -2.165 -18.302 1.00 81.06 94 SER A N 1
ATOM 733 C CA . SER A 1 94 ? 2.134 -2.372 -19.575 1.00 81.06 94 SER A CA 1
ATOM 734 C C . SER A 1 94 ? 2.593 -1.443 -20.708 1.00 81.06 94 SER A C 1
ATOM 736 O O . SER A 1 94 ? 2.140 -1.601 -21.837 1.00 81.06 94 SER A O 1
ATOM 738 N N . ARG A 1 95 ? 3.399 -0.416 -20.405 1.00 79.00 95 ARG A N 1
ATOM 739 C CA . ARG A 1 95 ? 3.972 0.515 -21.388 1.00 79.00 95 ARG A CA 1
ATOM 740 C C . ARG A 1 95 ? 5.413 0.172 -21.767 1.00 79.00 95 ARG A C 1
ATOM 742 O O . ARG A 1 95 ? 5.873 0.695 -22.775 1.00 79.00 95 ARG A O 1
ATOM 749 N N . LEU A 1 96 ? 6.110 -0.652 -20.982 1.00 74.44 96 LEU A N 1
ATOM 750 C CA . LEU A 1 96 ? 7.421 -1.181 -21.357 1.00 74.44 96 LEU A CA 1
ATOM 751 C C . LEU A 1 96 ? 7.200 -2.374 -22.290 1.00 74.44 96 LEU A C 1
ATOM 753 O O . LEU A 1 96 ? 6.336 -3.216 -22.037 1.00 74.44 96 LEU A O 1
ATOM 757 N N . SER A 1 97 ? 7.910 -2.400 -23.416 1.00 57.56 97 SER A N 1
ATOM 758 C CA . SER A 1 97 ? 7.726 -3.445 -24.418 1.00 57.56 97 SER A CA 1
ATOM 759 C C . SER A 1 97 ? 8.381 -4.749 -23.949 1.00 57.56 97 SER A C 1
ATOM 761 O O . SER A 1 97 ? 9.397 -4.742 -23.270 1.00 57.56 97 SER A O 1
ATOM 763 N N . SER A 1 98 ? 7.790 -5.881 -24.315 1.00 51.44 98 SER A N 1
ATOM 764 C CA . SER A 1 98 ? 8.141 -7.238 -23.865 1.00 51.44 98 SER A CA 1
ATOM 765 C C . SER A 1 98 ? 9.501 -7.778 -24.368 1.00 51.44 98 SER A C 1
ATOM 767 O O . SER A 1 98 ? 9.708 -8.989 -24.307 1.00 51.44 98 SER A O 1
ATOM 769 N N . HIS A 1 99 ? 10.382 -6.962 -24.959 1.00 53.91 99 HIS A N 1
ATOM 770 C CA . HIS A 1 99 ? 11.395 -7.492 -25.882 1.00 53.91 99 HIS A CA 1
ATOM 771 C C . HIS A 1 99 ? 12.586 -8.220 -25.247 1.00 53.91 99 HIS A C 1
ATOM 773 O O . HIS A 1 99 ? 13.091 -9.134 -25.891 1.00 53.91 99 HIS A O 1
ATOM 779 N N . ALA A 1 100 ? 13.016 -7.911 -24.022 1.00 50.12 100 ALA A N 1
ATOM 780 C CA . ALA A 1 100 ? 14.226 -8.568 -23.505 1.00 50.12 100 ALA A CA 1
ATOM 781 C C . ALA A 1 100 ? 14.367 -8.645 -21.983 1.00 50.12 100 ALA A C 1
ATOM 783 O O . ALA A 1 100 ? 15.203 -9.402 -21.493 1.00 50.12 100 ALA A O 1
ATOM 784 N N . VAL A 1 101 ? 13.571 -7.901 -21.215 1.00 50.50 101 VAL A N 1
ATOM 785 C CA . VAL A 1 101 ? 13.808 -7.825 -19.773 1.00 50.50 101 VAL A CA 1
ATOM 786 C C . VAL A 1 101 ? 13.013 -8.888 -19.025 1.00 50.50 101 VAL A C 1
ATOM 788 O O . VAL A 1 101 ? 11.797 -9.009 -19.212 1.00 50.50 101 VAL A O 1
ATOM 791 N N . ASP A 1 102 ? 13.702 -9.602 -18.126 1.00 56.97 102 ASP A N 1
ATOM 792 C CA . ASP A 1 102 ? 13.138 -10.382 -17.017 1.00 56.97 102 ASP A CA 1
ATOM 793 C C . ASP A 1 102 ? 12.301 -9.433 -16.138 1.00 56.97 102 ASP A C 1
ATOM 795 O O . ASP A 1 102 ? 12.716 -8.932 -15.092 1.00 56.97 102 ASP A O 1
ATOM 799 N N . SER A 1 103 ? 11.114 -9.086 -16.636 1.00 53.47 103 SER A N 1
ATOM 800 C CA . SER A 1 103 ? 10.211 -8.151 -15.989 1.00 53.47 103 SER A CA 1
ATOM 801 C C . SER A 1 103 ? 9.914 -8.699 -14.597 1.00 53.47 103 SER A C 1
ATOM 803 O O . SER A 1 103 ? 9.608 -9.894 -14.481 1.00 53.47 103 SER A O 1
ATOM 805 N N . PRO A 1 104 ? 9.953 -7.869 -13.536 1.00 55.88 104 PRO A N 1
ATOM 806 C CA . PRO A 1 104 ? 9.523 -8.287 -12.215 1.00 55.88 104 PRO A CA 1
ATOM 807 C C . PRO A 1 104 ? 8.180 -8.962 -12.388 1.00 55.88 104 PRO A C 1
ATOM 809 O O . PRO A 1 104 ? 7.263 -8.364 -12.959 1.00 55.88 104 PRO A O 1
ATOM 812 N N . LYS A 1 105 ? 8.093 -10.240 -12.000 1.00 60.38 105 LYS A N 1
ATOM 813 C CA . LYS A 1 105 ? 6.899 -11.040 -12.254 1.00 60.38 105 LYS A CA 1
ATOM 814 C C . LYS A 1 105 ? 5.728 -10.258 -11.671 1.00 60.38 105 LYS A C 1
ATOM 816 O O . LYS A 1 105 ? 5.564 -10.208 -10.458 1.00 60.38 105 LYS A O 1
ATOM 821 N N . MET A 1 106 ? 4.915 -9.659 -12.543 1.00 58.16 106 MET A N 1
ATOM 822 C CA . MET A 1 106 ? 3.705 -8.903 -12.209 1.00 58.16 106 MET A CA 1
ATOM 823 C C . MET A 1 106 ? 2.825 -9.588 -11.143 1.00 58.16 106 MET A C 1
ATOM 825 O O . MET A 1 106 ? 2.240 -8.870 -10.327 1.00 58.16 106 MET A O 1
ATOM 829 N N . PRO A 1 107 ? 2.764 -10.940 -11.064 1.00 60.69 107 PRO A N 1
ATOM 830 C CA . PRO A 1 107 ? 2.163 -11.636 -9.929 1.00 60.69 107 PRO A CA 1
ATOM 831 C C . PRO A 1 107 ? 2.644 -11.170 -8.545 1.00 60.69 107 PRO A C 1
ATOM 833 O O . PRO A 1 107 ? 1.822 -11.017 -7.648 1.00 60.69 107 PRO A O 1
ATOM 836 N N . ASN A 1 108 ? 3.936 -10.889 -8.365 1.00 81.38 108 ASN A N 1
ATOM 837 C CA . ASN A 1 108 ? 4.535 -10.577 -7.066 1.00 81.38 108 ASN A CA 1
ATOM 838 C C . ASN A 1 108 ? 4.084 -9.207 -6.538 1.00 81.38 108 ASN A C 1
ATOM 840 O O . ASN A 1 108 ? 3.711 -9.089 -5.374 1.00 81.38 108 ASN A O 1
ATOM 844 N N . ILE A 1 109 ? 4.056 -8.179 -7.395 1.00 86.06 109 ILE A N 1
ATOM 845 C CA . ILE A 1 109 ? 3.624 -6.820 -7.018 1.00 86.06 109 ILE A CA 1
ATOM 846 C C . ILE A 1 109 ? 2.141 -6.817 -6.639 1.00 86.06 109 ILE A C 1
ATOM 848 O O . ILE A 1 109 ? 1.761 -6.265 -5.604 1.00 86.06 109 ILE A O 1
ATOM 852 N N . LYS A 1 110 ? 1.306 -7.480 -7.448 1.00 87.69 110 LYS A N 1
ATOM 853 C CA . LYS A 1 110 ? -0.131 -7.602 -7.175 1.00 87.69 110 LYS A CA 1
ATOM 854 C C . LYS A 1 110 ? -0.401 -8.353 -5.880 1.00 87.69 110 LYS A C 1
ATOM 856 O O . LYS A 1 110 ? -1.206 -7.897 -5.073 1.00 87.69 110 LYS A O 1
ATOM 861 N N . LEU A 1 111 ? 0.294 -9.469 -5.666 1.00 91.38 111 LEU A N 1
ATOM 862 C CA . LEU A 1 111 ? 0.140 -10.285 -4.468 1.00 91.38 111 LEU A CA 1
ATOM 863 C C . LEU A 1 111 ? 0.486 -9.492 -3.204 1.00 91.38 111 LEU A C 1
ATOM 865 O O . LEU A 1 111 ? -0.306 -9.505 -2.267 1.00 91.38 111 LEU A O 1
ATOM 869 N N . ILE A 1 112 ? 1.594 -8.743 -3.203 1.00 92.31 112 ILE A N 1
ATOM 870 C CA . ILE A 1 112 ? 1.996 -7.899 -2.065 1.00 92.31 112 ILE A CA 1
ATOM 871 C C . ILE A 1 112 ? 0.956 -6.801 -1.788 1.00 92.31 112 ILE A C 1
ATOM 873 O O . ILE A 1 112 ? 0.545 -6.596 -0.644 1.00 92.31 112 ILE A O 1
ATOM 877 N N . SER A 1 113 ? 0.499 -6.089 -2.820 1.00 92.81 113 SER A N 1
ATOM 878 C CA . SER A 1 113 ? -0.504 -5.032 -2.641 1.00 92.81 113 SER A CA 1
ATOM 879 C C . SER A 1 113 ? -1.836 -5.572 -2.135 1.00 92.81 113 SER A C 1
ATOM 881 O O . SER A 1 113 ? -2.424 -4.990 -1.222 1.00 92.81 113 SER A O 1
ATOM 883 N N . TYR A 1 114 ? -2.309 -6.692 -2.685 1.00 94.88 114 TYR A N 1
ATOM 884 C CA . TYR A 1 114 ? -3.555 -7.308 -2.239 1.00 94.88 114 TYR A CA 1
ATOM 885 C C . TYR A 1 114 ? -3.435 -7.923 -0.849 1.00 94.88 114 TYR A C 1
ATOM 887 O O . TYR A 1 114 ? -4.381 -7.795 -0.080 1.00 94.88 114 TYR A O 1
ATOM 895 N N . SER A 1 115 ? -2.291 -8.503 -0.469 1.00 95.56 115 SER A N 1
ATOM 896 C CA . SER A 1 115 ? -2.101 -9.006 0.895 1.00 95.56 115 SER A CA 1
ATOM 897 C C . SER A 1 115 ? -2.138 -7.876 1.924 1.00 95.56 115 SER A C 1
ATOM 899 O O . SER A 1 115 ? -2.761 -8.022 2.973 1.00 95.56 115 SER A O 1
ATOM 901 N N . VAL A 1 116 ? -1.532 -6.722 1.620 1.00 96.00 116 VAL A N 1
ATOM 902 C CA . VAL A 1 116 ? -1.565 -5.554 2.517 1.00 96.00 116 VAL A CA 1
ATOM 903 C C . VAL A 1 116 ? -2.957 -4.933 2.582 1.00 96.00 116 VAL A C 1
ATOM 905 O O . VAL A 1 116 ? -3.432 -4.622 3.673 1.00 96.00 116 VAL A O 1
ATOM 908 N N . ALA A 1 117 ? -3.645 -4.803 1.445 1.00 96.56 117 ALA A N 1
ATOM 909 C CA . ALA A 1 117 ? -5.021 -4.319 1.417 1.00 96.56 117 ALA A CA 1
ATOM 910 C C . ALA A 1 117 ? -5.966 -5.251 2.196 1.00 96.56 117 ALA A C 1
ATOM 912 O O . ALA A 1 117 ? -6.731 -4.785 3.037 1.00 96.56 117 ALA A O 1
ATOM 913 N N . ALA A 1 118 ? -5.873 -6.564 1.970 1.00 96.94 118 ALA A N 1
ATOM 914 C CA . ALA A 1 118 ? -6.670 -7.564 2.673 1.00 96.94 118 ALA A CA 1
ATOM 915 C C . ALA A 1 118 ? -6.382 -7.562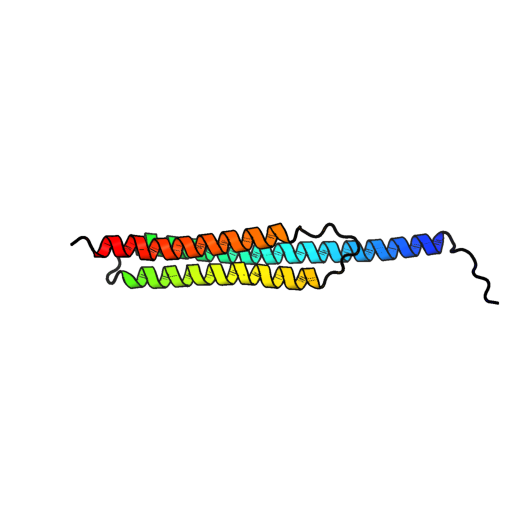 4.179 1.00 96.94 118 ALA A C 1
ATOM 917 O O . ALA A 1 118 ? -7.319 -7.551 4.971 1.00 96.94 118 ALA A O 1
ATOM 918 N N . GLY A 1 119 ? -5.110 -7.497 4.584 1.00 96.06 119 GLY A N 1
ATOM 919 C CA . GLY A 1 119 ? -4.726 -7.393 5.993 1.00 96.06 119 GLY A CA 1
ATOM 920 C C . GLY A 1 119 ? -5.267 -6.125 6.659 1.00 96.06 119 GLY A C 1
ATOM 921 O O . GLY A 1 119 ? -5.790 -6.183 7.768 1.00 96.06 119 GLY A O 1
ATOM 922 N N . SER A 1 120 ? -5.217 -4.984 5.968 1.00 95.75 120 SER A N 1
ATOM 923 C CA . SER A 1 120 ? -5.764 -3.723 6.479 1.00 95.75 120 SER A CA 1
ATOM 924 C C . SER A 1 120 ? -7.291 -3.754 6.617 1.00 95.75 120 SER A C 1
ATOM 926 O O . SER A 1 120 ? -7.821 -3.307 7.634 1.00 95.75 120 SER A O 1
ATOM 928 N N . LEU A 1 121 ? -7.999 -4.344 5.648 1.00 95.88 121 LEU A N 1
ATOM 929 C CA . LEU A 1 121 ? -9.446 -4.561 5.733 1.00 95.88 121 LEU A CA 1
ATOM 930 C C . LEU A 1 121 ? -9.813 -5.546 6.848 1.00 95.88 121 LEU A C 1
ATOM 932 O O . LEU A 1 121 ? -10.766 -5.301 7.582 1.00 95.88 121 LEU A O 1
ATOM 936 N N . ALA A 1 122 ? -9.044 -6.623 7.019 1.00 95.06 122 ALA A N 1
ATOM 937 C CA . ALA A 1 122 ? -9.245 -7.581 8.100 1.00 95.06 122 ALA A CA 1
ATOM 938 C C . ALA A 1 122 ? -9.071 -6.923 9.477 1.00 95.06 122 ALA A C 1
ATOM 940 O O . ALA A 1 122 ? -9.903 -7.133 10.355 1.00 95.06 122 ALA A O 1
ATOM 941 N N . LEU A 1 123 ? -8.051 -6.072 9.653 1.00 92.69 123 LEU A N 1
ATOM 942 C CA . LEU A 1 123 ? -7.873 -5.273 10.872 1.00 92.69 123 LEU A CA 1
ATOM 943 C C . LEU A 1 123 ? -9.047 -4.319 11.107 1.00 92.69 123 LEU A C 1
ATOM 945 O O . LEU A 1 123 ? -9.519 -4.195 12.235 1.00 92.69 123 LEU A O 1
ATOM 949 N N . LEU A 1 124 ? -9.546 -3.675 10.050 1.00 92.38 124 LEU A N 1
ATOM 950 C CA . LEU A 1 124 ? -10.698 -2.783 10.139 1.00 92.38 124 LEU A CA 1
ATOM 951 C C . LEU A 1 124 ? -11.944 -3.545 10.609 1.00 92.38 124 LEU A C 1
ATOM 953 O O . LEU A 1 124 ? -12.602 -3.109 11.550 1.00 92.38 124 LEU A O 1
ATOM 957 N N . VAL A 1 125 ? -12.232 -4.707 10.016 1.00 91.56 125 VAL A N 1
ATOM 958 C CA . VAL A 1 125 ? -13.346 -5.574 10.434 1.00 91.56 125 VAL A CA 1
ATOM 959 C C . VAL A 1 125 ? -13.155 -6.055 11.869 1.00 91.56 125 VAL A C 1
ATOM 961 O O . VAL A 1 125 ? -14.088 -5.962 12.661 1.00 91.56 125 VAL A O 1
ATOM 964 N N . ALA A 1 126 ? -11.956 -6.515 12.233 1.00 88.50 126 ALA A N 1
ATOM 965 C CA . ALA A 1 126 ? -11.657 -6.973 13.585 1.00 88.50 126 ALA A CA 1
ATOM 966 C C . ALA A 1 126 ? -11.896 -5.868 14.619 1.00 88.50 126 ALA A C 1
ATOM 968 O O . ALA A 1 126 ? -12.495 -6.126 15.660 1.00 88.50 126 ALA A O 1
ATOM 969 N N . PHE A 1 127 ? -11.492 -4.629 14.324 1.00 86.06 127 PHE A N 1
ATOM 970 C CA . PHE A 1 127 ? -11.740 -3.500 15.214 1.00 86.06 127 PHE A CA 1
ATOM 971 C C . PHE A 1 127 ? -13.226 -3.249 15.423 1.00 86.06 127 PHE A C 1
ATOM 973 O O . PHE A 1 127 ? -13.618 -3.054 16.566 1.00 86.06 127 PHE A O 1
ATOM 980 N N . TRP A 1 128 ? -14.059 -3.296 14.386 1.00 84.69 128 TRP A N 1
ATOM 981 C CA . TRP A 1 128 ? -15.503 -3.114 14.551 1.00 84.69 128 TRP A CA 1
ATOM 982 C C . TRP A 1 128 ? -16.153 -4.302 15.270 1.00 84.69 128 TRP A C 1
ATOM 984 O O . TRP A 1 128 ? -16.748 -4.111 16.325 1.00 84.69 128 TRP A O 1
ATOM 994 N N . VAL A 1 129 ? -15.918 -5.533 14.811 1.00 85.75 129 VAL A N 1
ATOM 995 C CA . VAL A 1 129 ? -16.554 -6.744 15.361 1.00 85.75 129 VAL A CA 1
ATOM 996 C C . VAL A 1 129 ? -16.168 -7.010 16.819 1.00 85.75 129 VAL A C 1
ATOM 998 O O . VAL A 1 129 ? -17.047 -7.235 17.649 1.00 85.75 129 VAL A O 1
ATOM 1001 N N . LEU A 1 130 ? -14.874 -6.973 17.169 1.00 75.31 130 LEU A N 1
ATOM 1002 C CA . LEU A 1 130 ? -14.455 -7.233 18.556 1.00 75.31 130 LEU A CA 1
ATOM 1003 C C . LEU A 1 130 ? -14.870 -6.099 19.495 1.00 75.31 130 LEU A C 1
ATOM 1005 O O . LEU A 1 130 ? -15.115 -6.337 20.674 1.00 75.31 130 LEU A O 1
ATOM 1009 N N . SER A 1 131 ? -14.931 -4.865 18.997 1.00 66.94 131 SER A N 1
ATOM 1010 C CA . SER A 1 131 ? -15.298 -3.731 19.842 1.00 66.94 131 SER A CA 1
ATOM 1011 C C . SER A 1 131 ? -16.799 -3.624 20.101 1.00 66.94 131 SER A C 1
ATOM 1013 O O . SER A 1 131 ? -17.177 -3.138 21.163 1.00 66.94 131 SER A O 1
ATOM 1015 N N . ASP A 1 132 ? -17.643 -4.090 19.180 1.00 63.66 132 ASP A N 1
ATOM 1016 C CA . ASP A 1 132 ? -19.088 -4.180 19.405 1.00 63.66 132 ASP A CA 1
ATOM 1017 C C . ASP A 1 132 ? -19.416 -5.303 20.405 1.00 63.66 132 ASP A C 1
ATOM 1019 O O . ASP A 1 132 ? -20.324 -5.157 21.220 1.00 63.66 132 ASP A O 1
ATOM 1023 N N . GLY A 1 133 ? -18.598 -6.364 20.455 1.00 54.56 133 GLY A N 1
ATOM 1024 C CA . GLY A 1 133 ? -18.664 -7.387 21.508 1.00 54.56 133 GLY A CA 1
ATOM 1025 C C . GLY A 1 133 ? -18.357 -6.864 22.919 1.00 54.56 133 GLY A C 1
ATOM 1026 O O . GLY A 1 133 ? -18.850 -7.419 23.896 1.00 54.56 133 GLY A O 1
ATOM 1027 N N . GLN A 1 134 ? -17.595 -5.772 23.043 1.00 52.69 134 GLN A N 1
ATOM 1028 C CA . GLN A 1 134 ? -17.291 -5.129 24.328 1.00 52.69 134 GLN A CA 1
ATOM 1029 C C . GLN A 1 134 ? -18.388 -4.142 24.771 1.00 52.69 134 GLN A C 1
ATOM 1031 O O . GLN A 1 134 ? -18.516 -3.863 25.957 1.00 52.69 134 GLN A O 1
ATOM 1036 N N . ALA A 1 135 ? -19.210 -3.646 23.838 1.00 50.09 135 ALA A N 1
ATOM 1037 C CA . ALA A 1 135 ? -20.334 -2.751 24.125 1.00 50.09 135 ALA A CA 1
ATOM 1038 C C . ALA A 1 135 ? -21.622 -3.490 24.553 1.00 50.09 135 ALA A C 1
ATOM 1040 O O . ALA A 1 135 ? -22.563 -2.850 25.014 1.00 50.09 135 ALA A O 1
ATOM 1041 N N . GLY A 1 136 ? -21.674 -4.821 24.400 1.00 42.38 136 GLY A N 1
ATOM 1042 C CA . GLY A 1 136 ? -22.806 -5.667 24.808 1.00 42.38 136 GLY A CA 1
ATOM 1043 C C . GLY A 1 136 ? -22.668 -6.330 26.184 1.00 42.38 136 GLY A C 1
ATOM 1044 O O . GLY A 1 136 ? -23.571 -7.057 26.589 1.00 42.38 136 GLY A O 1
ATOM 1045 N N . GLY A 1 137 ? -21.552 -6.116 26.885 1.00 37.69 137 GLY A N 1
ATOM 1046 C CA . GLY A 1 137 ? -21.320 -6.612 28.243 1.00 37.69 137 GLY A CA 1
ATOM 1047 C C . GLY A 1 137 ? -21.466 -5.488 29.260 1.00 37.69 137 GLY A C 1
ATOM 1048 O O . GLY A 1 137 ? -20.459 -4.944 29.706 1.00 37.69 137 GLY A O 1
ATOM 1049 N N . VAL A 1 138 ? -22.713 -5.127 29.570 1.00 40.44 138 VAL A N 1
ATOM 1050 C CA . VAL A 1 138 ? -23.078 -4.359 30.774 1.00 40.44 138 VAL A CA 1
ATOM 1051 C C . VAL A 1 138 ? -23.467 -5.346 31.863 1.00 40.44 138 VAL A C 1
ATOM 1053 O O . VAL A 1 138 ? -24.228 -6.285 31.534 1.00 40.44 138 VAL A O 1
#

pLDDT: mean 82.03, std 15.42, range [37.59, 98.06]